Protein AF-A0A7Z9ZLL9-F1 (afdb_monomer_lite)

Secondary structure (DSSP, 8-state):
-------------S-S-EEETTEEE---HHHHHHHHHHHHH-SSEEEEEEEGGGIIIIIHHHHHHHHHHHSS-SEEEEEEEPPPEETTEEP-TTSSS---TTS------------------------------

Foldseek 3Di:
DDDDDPDPDDPDDPPDWDQDPVGTHDDDPQVVCLVVCCVPPNPQAAEDEDAPVCVPPRVVVSQVVNCVVPVGGNYDYYYHDYFDDDPNDGDDPPDPDDDDPPPPCDDDDDDDDPPPPDDDDPPPDDDDDDDDD

Radius of gyration: 21.57 Å; chains: 1; bounding box: 54×34×72 Å

pLDDT: mean 70.87, std 25.2, range [30.25, 96.94]

Sequence (133 aa):
AEGREHYVGTVLSAHNLYGSWWGEGRPGWHTECVVMSMDILGVPLDIHAGGNDLIFPHHENEIAQAEAATGKTFARIWLHNGMLTVRGEKMAKSFTVPQTASFPMSRPGKKSGLTTKEMANPTIRHPKVTLAS

Structure (mmCIF, N/CA/C/O backbone):
data_AF-A0A7Z9ZLL9-F1
#
_entry.id   AF-A0A7Z9ZLL9-F1
#
loop_
_atom_site.group_PDB
_atom_site.id
_atom_site.type_symbol
_atom_site.label_atom_id
_atom_site.label_alt_id
_atom_site.label_comp_id
_atom_site.label_asym_id
_atom_site.label_entity_id
_atom_site.label_seq_id
_atom_site.pdbx_PDB_ins_code
_atom_site.Cartn_x
_atom_site.Cartn_y
_atom_site.Cartn_z
_atom_site.occupancy
_atom_site.B_iso_or_equiv
_atom_site.auth_seq_id
_atom_site.auth_comp_id
_atom_site.auth_asym_id
_atom_site.auth_atom_id
_atom_site.pdbx_PDB_model_num
ATOM 1 N N . ALA A 1 1 ? 27.049 0.016 -34.451 1.00 35.22 1 ALA A N 1
ATOM 2 C CA . ALA A 1 1 ? 26.605 1.374 -34.089 1.00 35.22 1 ALA A CA 1
ATOM 3 C C . ALA A 1 1 ? 25.824 1.240 -32.794 1.00 35.22 1 ALA A C 1
ATOM 5 O O . ALA A 1 1 ? 24.734 0.685 -32.808 1.00 35.22 1 ALA A O 1
ATOM 6 N N . GLU A 1 2 ? 26.483 1.566 -31.686 1.00 34.41 2 GLU A N 1
ATOM 7 C CA . GLU A 1 2 ? 26.047 1.295 -30.313 1.00 34.41 2 GLU A CA 1
ATOM 8 C C . GLU A 1 2 ? 24.810 2.113 -29.927 1.00 34.41 2 GLU A C 1
ATOM 10 O O . GLU A 1 2 ? 24.722 3.311 -30.209 1.00 34.41 2 GLU A O 1
ATOM 15 N N . GLY A 1 3 ? 23.853 1.438 -29.287 1.00 34.06 3 GLY A N 1
ATOM 16 C CA . GLY A 1 3 ? 22.671 2.042 -28.687 1.00 34.06 3 GLY A CA 1
ATOM 17 C C . GLY A 1 3 ? 23.041 2.783 -27.4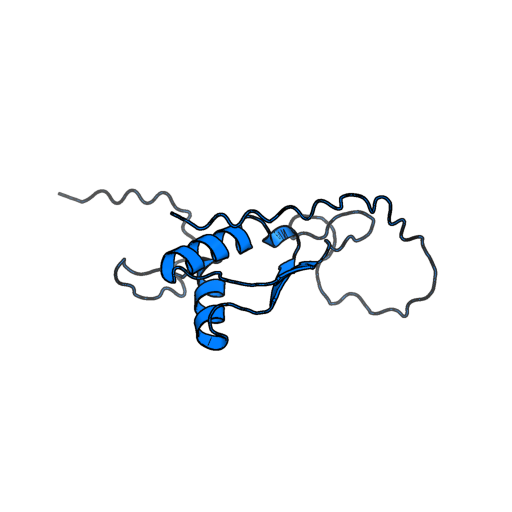06 1.00 34.06 3 GLY A C 1
ATOM 18 O O . GLY A 1 3 ? 23.740 2.255 -26.545 1.00 34.06 3 GLY A O 1
ATOM 19 N N . ARG A 1 4 ? 22.579 4.030 -27.297 1.00 40.34 4 ARG A N 1
ATOM 20 C CA . ARG A 1 4 ? 22.715 4.853 -26.095 1.00 40.34 4 ARG A CA 1
ATOM 21 C C . ARG A 1 4 ? 21.657 4.442 -25.073 1.00 40.34 4 ARG A C 1
ATOM 23 O O . ARG A 1 4 ? 20.507 4.852 -25.190 1.00 40.34 4 ARG A O 1
ATOM 30 N N . GLU A 1 5 ? 22.063 3.702 -24.053 1.00 39.72 5 GLU A N 1
ATOM 31 C CA . GLU A 1 5 ? 21.300 3.545 -22.812 1.00 39.72 5 GLU A CA 1
ATOM 32 C C . GLU A 1 5 ? 21.652 4.723 -21.889 1.00 39.72 5 GLU A C 1
ATOM 34 O O . GLU A 1 5 ? 22.670 4.734 -21.197 1.00 39.72 5 GLU A O 1
ATOM 39 N N . HIS A 1 6 ? 20.828 5.772 -21.923 1.00 35.88 6 HIS A N 1
ATOM 40 C CA . HIS A 1 6 ? 20.866 6.854 -20.942 1.00 35.88 6 HIS A CA 1
ATOM 41 C C . HIS A 1 6 ? 20.119 6.411 -19.675 1.00 35.88 6 HIS A C 1
ATOM 43 O O . HIS A 1 6 ? 18.963 6.776 -19.483 1.00 35.88 6 HIS A O 1
ATOM 49 N N . TYR A 1 7 ? 20.773 5.650 -18.795 1.00 38.34 7 TYR A N 1
ATOM 50 C CA . TYR A 1 7 ? 20.275 5.439 -17.432 1.00 38.34 7 TYR A CA 1
ATOM 51 C C . TYR A 1 7 ? 20.897 6.472 -16.488 1.00 38.34 7 TYR A C 1
ATOM 53 O O . TYR A 1 7 ? 22.041 6.357 -16.051 1.00 38.34 7 TYR A O 1
ATOM 61 N N . VAL A 1 8 ? 20.124 7.513 -16.172 1.00 41.75 8 VAL A N 1
ATOM 62 C CA . VAL A 1 8 ? 20.391 8.389 -15.027 1.00 41.75 8 VAL A CA 1
ATOM 63 C C . VAL A 1 8 ? 19.884 7.652 -13.787 1.00 41.75 8 VAL A C 1
ATOM 65 O O . VAL A 1 8 ? 18.690 7.660 -13.509 1.00 41.75 8 VAL A O 1
ATOM 68 N N . GLY A 1 9 ? 20.769 6.975 -13.055 1.00 37.47 9 GLY A N 1
ATOM 69 C CA . GLY A 1 9 ? 20.379 6.281 -11.828 1.00 37.47 9 GLY A CA 1
ATOM 70 C C . GLY A 1 9 ? 21.573 5.755 -11.046 1.00 37.47 9 GLY A C 1
ATOM 71 O O . GLY A 1 9 ? 22.357 4.961 -11.551 1.00 37.47 9 GLY A O 1
ATOM 72 N N . THR A 1 10 ? 21.714 6.231 -9.812 1.00 39.50 10 THR A N 1
ATOM 73 C CA . THR A 1 10 ? 22.728 5.865 -8.818 1.00 39.50 10 THR A CA 1
ATOM 74 C C . THR A 1 10 ? 22.985 4.356 -8.794 1.00 39.50 10 THR A C 1
ATOM 76 O O . THR A 1 10 ? 22.106 3.583 -8.422 1.00 39.50 10 THR A O 1
ATOM 79 N N . VAL A 1 11 ? 24.196 3.932 -9.164 1.00 41.81 11 VAL A N 1
ATOM 80 C CA . VAL A 1 11 ? 24.617 2.525 -9.124 1.00 41.81 11 VAL A CA 1
ATOM 81 C C . VAL A 1 11 ? 24.763 2.090 -7.660 1.00 41.81 11 VAL A C 1
ATOM 83 O O . VAL A 1 11 ? 25.834 2.182 -7.064 1.00 41.81 11 VAL A O 1
ATOM 86 N N . LEU A 1 12 ? 23.667 1.643 -7.050 1.00 47.78 12 LEU A N 1
ATOM 87 C CA . LEU A 1 12 ? 23.698 0.848 -5.827 1.00 47.78 12 LEU A CA 1
ATOM 88 C C . LEU A 1 12 ? 23.993 -0.598 -6.248 1.00 47.78 12 LEU A C 1
ATOM 90 O O . LEU A 1 12 ? 23.157 -1.231 -6.875 1.00 47.78 12 LEU A O 1
ATOM 94 N N . SER A 1 13 ? 25.220 -1.048 -5.968 1.00 48.97 13 SER A N 1
ATOM 95 C CA . SER A 1 13 ? 25.750 -2.424 -6.008 1.00 48.97 13 SER A CA 1
ATOM 96 C C . SER A 1 13 ? 24.820 -3.525 -6.567 1.00 48.97 13 SER A C 1
ATOM 98 O O . SER A 1 13 ? 23.775 -3.825 -5.994 1.00 48.97 13 SER A O 1
ATOM 100 N N . ALA A 1 14 ? 25.267 -4.176 -7.649 1.00 59.59 14 ALA A N 1
ATOM 101 C CA . ALA A 1 14 ? 24.584 -5.212 -8.437 1.00 59.59 14 ALA A CA 1
ATOM 102 C C . ALA A 1 14 ? 24.362 -6.567 -7.715 1.00 59.59 14 ALA A C 1
ATOM 104 O O . ALA A 1 14 ? 24.623 -7.632 -8.273 1.00 59.59 14 ALA A O 1
ATOM 105 N N . HIS A 1 15 ? 23.898 -6.557 -6.465 1.00 75.69 15 HIS A N 1
ATOM 106 C CA . HIS A 1 15 ? 23.594 -7.769 -5.705 1.00 75.69 15 HIS A CA 1
ATOM 107 C C . HIS A 1 15 ? 22.078 -7.927 -5.479 1.00 75.69 15 HIS A C 1
ATOM 109 O O . HIS A 1 15 ? 21.383 -6.980 -5.099 1.00 75.69 15 HIS A O 1
ATOM 115 N N . ASN A 1 16 ? 21.581 -9.158 -5.667 1.00 81.56 16 ASN A N 1
ATOM 116 C CA . ASN A 1 16 ? 20.180 -9.588 -5.514 1.00 81.56 16 ASN A CA 1
ATOM 117 C C . ASN A 1 16 ? 19.196 -8.939 -6.507 1.00 81.56 16 ASN A C 1
ATOM 119 O O . ASN A 1 16 ? 18.227 -8.298 -6.094 1.00 81.56 16 ASN A O 1
ATOM 123 N N . LEU A 1 17 ? 19.458 -9.108 -7.805 1.00 89.56 17 LEU A N 1
ATOM 124 C CA . LEU A 1 17 ? 18.533 -8.755 -8.886 1.00 89.56 17 LEU A CA 1
ATOM 125 C C . LEU A 1 17 ? 17.688 -9.971 -9.293 1.00 89.56 17 LEU A C 1
ATOM 127 O O . LEU A 1 17 ? 18.136 -11.112 -9.174 1.00 89.56 17 LEU A O 1
ATOM 131 N N . TYR A 1 18 ? 16.479 -9.716 -9.790 1.00 89.50 18 TYR A N 1
ATOM 132 C CA . TYR A 1 18 ? 15.564 -10.725 -10.321 1.00 89.50 18 TYR A CA 1
ATOM 133 C C . TYR A 1 18 ? 15.244 -10.430 -11.789 1.00 89.50 18 TYR A C 1
ATOM 135 O O . TYR A 1 18 ? 15.090 -9.269 -12.171 1.00 89.50 18 TYR A O 1
ATOM 143 N N . GLY A 1 19 ? 15.128 -11.480 -12.606 1.00 93.94 19 GLY A N 1
ATOM 144 C CA . GLY A 1 19 ? 14.749 -11.357 -14.012 1.00 93.94 19 GLY A CA 1
ATOM 145 C C . GLY A 1 19 ? 13.277 -10.974 -14.178 1.00 93.94 19 GLY A C 1
ATOM 146 O O . GLY A 1 19 ? 12.399 -11.557 -13.543 1.00 93.94 19 GLY A O 1
ATOM 147 N N . SER A 1 20 ? 13.006 -10.012 -15.056 1.00 91.94 20 SER A N 1
ATOM 148 C CA . SER A 1 20 ? 11.659 -9.584 -15.438 1.00 91.94 20 SER A CA 1
ATOM 149 C C . SER A 1 20 ? 11.572 -9.357 -16.950 1.00 91.94 20 SER A C 1
ATOM 151 O O . SER A 1 20 ? 12.581 -9.384 -17.654 1.00 91.94 20 SER A O 1
ATOM 153 N N . TRP A 1 21 ? 10.368 -9.094 -17.464 1.00 93.88 21 TRP A N 1
ATOM 154 C CA . TRP A 1 21 ? 10.159 -8.811 -18.891 1.00 93.88 21 TRP A CA 1
ATOM 155 C C . TRP A 1 21 ? 10.829 -7.499 -19.338 1.00 93.88 21 TRP A C 1
ATOM 157 O O . TRP A 1 21 ? 11.025 -7.288 -20.530 1.00 93.88 21 TRP A O 1
ATOM 167 N N . TRP A 1 22 ? 11.221 -6.648 -18.384 1.00 92.75 22 TRP A N 1
ATOM 168 C CA . TRP A 1 22 ? 11.925 -5.382 -18.605 1.00 92.75 22 TRP A CA 1
ATOM 169 C C . TRP A 1 22 ? 13.419 -5.450 -18.246 1.00 92.75 22 TRP A C 1
ATOM 171 O O . TRP A 1 22 ? 14.069 -4.416 -18.135 1.00 92.75 22 TRP A O 1
ATOM 181 N N . GLY A 1 23 ? 13.968 -6.655 -18.064 1.00 93.56 23 GLY A N 1
ATOM 182 C CA . GLY A 1 23 ? 15.357 -6.872 -17.657 1.00 93.56 23 GLY A CA 1
ATOM 183 C C . GLY A 1 23 ? 15.510 -7.182 -16.167 1.00 93.56 23 GLY A C 1
ATOM 184 O O . GLY A 1 23 ? 14.531 -7.426 -15.456 1.00 93.56 23 GLY A O 1
ATOM 185 N N . GLU A 1 24 ? 16.757 -7.232 -15.704 1.00 93.44 24 GLU A N 1
ATOM 186 C CA . GLU A 1 24 ? 17.078 -7.508 -14.303 1.00 93.44 24 GLU A CA 1
ATOM 187 C C . GLU A 1 24 ? 16.819 -6.284 -13.419 1.00 93.44 24 GLU A C 1
ATOM 189 O O . GLU A 1 24 ? 17.248 -5.173 -13.729 1.00 93.44 24 GLU A O 1
ATOM 194 N N . GLY A 1 25 ? 16.138 -6.484 -12.291 1.00 90.56 25 GLY A N 1
ATOM 195 C CA . GLY A 1 25 ? 15.794 -5.392 -11.385 1.00 90.56 25 GLY A CA 1
ATOM 196 C C . GLY A 1 25 ? 15.363 -5.854 -9.999 1.00 90.56 25 GLY A C 1
ATOM 197 O O . GLY A 1 25 ? 15.506 -7.020 -9.627 1.00 90.56 25 GLY A O 1
ATOM 198 N N . ARG A 1 26 ? 14.837 -4.912 -9.214 1.00 91.81 26 ARG A N 1
ATOM 199 C CA . ARG A 1 26 ? 14.233 -5.164 -7.901 1.00 91.81 26 ARG A CA 1
ATOM 200 C C . ARG A 1 26 ? 12.886 -4.457 -7.821 1.00 91.81 26 ARG A C 1
ATOM 202 O O . ARG A 1 26 ? 12.731 -3.408 -8.450 1.00 91.81 26 ARG A O 1
ATOM 209 N N . PRO A 1 27 ? 11.922 -5.011 -7.076 1.00 90.62 27 PRO A N 1
ATOM 210 C CA . PRO A 1 27 ? 10.651 -4.337 -6.881 1.00 90.62 27 PRO A CA 1
ATOM 211 C C . PRO A 1 27 ? 10.854 -2.982 -6.190 1.00 90.62 27 PRO A C 1
ATOM 213 O O . PRO A 1 27 ? 11.788 -2.778 -5.414 1.00 90.62 27 PRO A O 1
ATOM 216 N N . GLY A 1 28 ? 9.990 -2.026 -6.530 1.00 91.12 28 GLY A N 1
ATOM 217 C CA . GLY A 1 28 ? 9.952 -0.734 -5.860 1.00 91.12 28 GLY A CA 1
ATOM 218 C C . GLY A 1 28 ? 9.291 -0.857 -4.489 1.00 91.12 28 GLY A C 1
ATOM 219 O O . GLY A 1 28 ? 8.346 -1.625 -4.328 1.00 91.12 28 GLY A O 1
ATOM 220 N N . TRP A 1 29 ? 9.733 -0.037 -3.533 1.00 91.12 29 TRP A N 1
ATOM 221 C CA . TRP A 1 29 ? 9.262 -0.054 -2.141 1.00 91.12 29 TRP A CA 1
ATOM 222 C C . TRP A 1 29 ? 7.727 -0.076 -1.997 1.00 91.12 29 TRP A C 1
ATOM 224 O O . TRP A 1 29 ? 7.197 -0.841 -1.202 1.00 91.12 29 TRP A O 1
ATOM 234 N N . HIS A 1 30 ? 7.004 0.724 -2.785 1.00 94.06 30 HIS A N 1
ATOM 235 C CA . HIS A 1 30 ? 5.535 0.790 -2.736 1.00 94.06 30 HIS A CA 1
ATOM 236 C C . HIS A 1 30 ? 4.861 -0.460 -3.327 1.00 94.06 30 HIS A C 1
ATOM 238 O O . HIS A 1 30 ? 3.841 -0.924 -2.831 1.00 94.06 30 HIS A O 1
ATOM 244 N N . THR A 1 31 ? 5.448 -1.033 -4.380 1.00 92.94 31 THR A N 1
ATOM 245 C CA . THR A 1 31 ? 4.871 -2.169 -5.113 1.00 92.94 31 THR A CA 1
ATOM 246 C C . THR A 1 31 ? 4.906 -3.453 -4.296 1.00 92.94 31 THR A C 1
ATOM 248 O O . THR A 1 31 ? 3.992 -4.268 -4.399 1.00 92.94 31 THR A O 1
ATOM 251 N N . GLU A 1 32 ? 5.923 -3.621 -3.450 1.00 94.00 32 GLU A N 1
ATOM 252 C CA . GLU A 1 32 ? 6.028 -4.767 -2.543 1.00 94.00 32 GLU A CA 1
ATOM 253 C C . GLU A 1 32 ? 4.804 -4.862 -1.615 1.00 94.00 32 GLU A C 1
ATOM 255 O O . GLU A 1 32 ? 4.160 -5.912 -1.553 1.00 94.00 32 GLU A O 1
ATOM 260 N N . CYS A 1 33 ? 4.440 -3.761 -0.945 1.00 92.31 33 CYS A N 1
ATOM 261 C CA . CYS A 1 33 ? 3.299 -3.706 -0.027 1.00 92.31 33 CYS A CA 1
ATOM 262 C C . CYS A 1 33 ? 1.972 -4.005 -0.729 1.00 92.31 33 CYS A C 1
ATOM 264 O O . CYS A 1 33 ? 1.152 -4.754 -0.194 1.00 92.31 33 CYS A O 1
ATOM 266 N N . VAL A 1 34 ? 1.777 -3.466 -1.936 1.00 94.81 34 VAL A N 1
ATOM 267 C CA . VAL A 1 34 ? 0.568 -3.697 -2.737 1.00 94.81 34 VAL A CA 1
ATOM 268 C C . VAL A 1 34 ? 0.435 -5.174 -3.080 1.00 94.81 34 VAL A C 1
ATOM 270 O O . VAL A 1 34 ? -0.559 -5.800 -2.717 1.00 94.81 34 VAL A O 1
ATOM 273 N N . VAL A 1 35 ? 1.448 -5.751 -3.730 1.00 95.25 35 VAL A N 1
ATOM 274 C CA . VAL A 1 35 ? 1.379 -7.132 -4.229 1.00 95.25 35 VAL A CA 1
ATOM 275 C C . VAL A 1 35 ? 1.173 -8.116 -3.080 1.00 95.25 35 VAL A C 1
ATOM 277 O O . VAL A 1 35 ? 0.279 -8.955 -3.157 1.00 95.25 35 VAL A O 1
ATOM 280 N N . MET A 1 36 ? 1.934 -7.983 -1.989 1.00 96.00 36 MET A N 1
ATOM 281 C CA . MET A 1 36 ? 1.807 -8.887 -0.842 1.00 96.00 36 MET A CA 1
ATOM 282 C C . MET A 1 36 ? 0.452 -8.763 -0.143 1.00 96.00 36 MET A C 1
ATOM 284 O O . MET A 1 36 ? -0.168 -9.775 0.181 1.00 96.00 36 MET A O 1
ATOM 288 N N . SER A 1 37 ? -0.025 -7.537 0.094 1.00 94.75 37 SER A N 1
ATOM 289 C CA . SER A 1 37 ? -1.292 -7.334 0.808 1.00 94.75 37 SER A CA 1
ATOM 290 C C . SER A 1 37 ? -2.471 -7.870 0.001 1.00 94.75 37 SER A C 1
ATOM 292 O O . SER A 1 37 ? -3.365 -8.504 0.559 1.00 94.75 37 SER A O 1
ATOM 294 N N . MET A 1 38 ? -2.449 -7.665 -1.318 1.00 94.19 38 MET A N 1
ATOM 295 C CA . MET A 1 38 ? -3.483 -8.172 -2.214 1.00 94.19 38 MET A CA 1
ATOM 296 C C . MET A 1 38 ? -3.471 -9.699 -2.319 1.00 94.19 38 MET A C 1
ATOM 298 O O . MET A 1 38 ? -4.541 -10.301 -2.323 1.00 94.19 38 MET A O 1
ATOM 302 N N . ASP A 1 39 ? -2.291 -10.315 -2.406 1.00 95.06 39 ASP A N 1
ATOM 303 C CA . ASP A 1 39 ? -2.148 -11.769 -2.541 1.00 95.06 39 ASP A CA 1
ATOM 304 C C . ASP A 1 39 ? -2.592 -12.509 -1.269 1.00 95.06 39 ASP A C 1
ATOM 306 O O . ASP A 1 39 ? -3.329 -13.490 -1.334 1.00 95.06 39 ASP A O 1
ATOM 310 N N . ILE A 1 40 ? -2.204 -11.996 -0.097 1.00 96.12 40 ILE A N 1
ATOM 311 C CA . ILE A 1 40 ? -2.448 -12.671 1.185 1.00 96.12 40 ILE A CA 1
ATOM 312 C C . ILE A 1 40 ? -3.855 -12.391 1.728 1.00 96.12 40 ILE A C 1
ATOM 314 O O . ILE A 1 40 ? -4.510 -13.301 2.238 1.00 96.12 40 ILE A O 1
ATOM 318 N N . LEU A 1 41 ? -4.311 -11.135 1.682 1.00 95.19 41 LEU A N 1
ATOM 319 C CA . LEU A 1 41 ? -5.548 -10.700 2.348 1.00 95.19 41 LEU A CA 1
ATOM 320 C C . LEU A 1 41 ? -6.696 -10.437 1.369 1.00 95.19 41 LEU A C 1
ATOM 322 O O . LEU A 1 41 ? -7.857 -10.401 1.776 1.00 95.19 41 LEU A O 1
ATOM 326 N N . GLY A 1 42 ? -6.390 -10.268 0.083 1.00 92.31 42 GLY A N 1
ATOM 327 C CA . GLY A 1 42 ? -7.363 -9.841 -0.909 1.00 92.31 42 GLY A CA 1
ATOM 328 C C . GLY A 1 42 ? -7.702 -8.351 -0.815 1.00 92.31 42 GLY A C 1
ATOM 329 O O . GLY A 1 42 ? -7.159 -7.592 -0.013 1.00 92.31 42 GLY A O 1
ATOM 330 N N . VAL A 1 43 ? -8.616 -7.924 -1.688 1.00 93.25 43 VAL A N 1
ATOM 331 C CA . VAL A 1 43 ? -9.014 -6.516 -1.845 1.00 93.25 43 VAL A CA 1
ATOM 332 C C . VAL A 1 43 ? -10.542 -6.413 -1.849 1.00 93.25 43 VAL A C 1
ATOM 334 O O . VAL A 1 43 ? -11.185 -7.178 -2.582 1.00 93.25 43 VAL A O 1
ATOM 337 N N . PRO A 1 44 ? -11.155 -5.473 -1.100 1.00 94.69 44 PRO A N 1
ATOM 338 C CA . PRO A 1 44 ? -10.530 -4.440 -0.262 1.00 94.69 44 PRO A CA 1
ATOM 339 C C . PRO A 1 44 ? -10.020 -4.963 1.088 1.00 94.69 44 PRO A C 1
ATOM 341 O O . PRO A 1 44 ? -10.669 -5.799 1.715 1.00 94.69 44 PRO A O 1
ATOM 344 N N . LEU A 1 45 ? -8.921 -4.382 1.571 1.00 95.75 45 LEU A N 1
ATOM 345 C CA . LEU A 1 45 ? -8.456 -4.542 2.948 1.00 95.75 45 LEU A CA 1
ATOM 346 C C . LEU A 1 45 ? -9.433 -3.863 3.918 1.00 95.75 45 LEU A C 1
ATOM 348 O O . LEU A 1 45 ? -9.946 -2.773 3.644 1.00 95.75 45 LEU A O 1
ATOM 352 N N . ASP A 1 46 ? -9.649 -4.464 5.087 1.00 96.00 46 ASP A N 1
ATOM 353 C CA . ASP A 1 46 ? -10.445 -3.825 6.139 1.00 96.00 46 ASP A CA 1
ATOM 354 C C . ASP A 1 46 ? -9.681 -2.676 6.802 1.00 96.00 46 ASP A C 1
ATOM 356 O O . ASP A 1 46 ? -10.204 -1.565 6.900 1.00 96.00 46 ASP A O 1
ATOM 360 N N . ILE A 1 47 ? -8.438 -2.930 7.223 1.00 95.06 47 ILE A N 1
ATOM 361 C CA . ILE A 1 47 ? -7.568 -1.951 7.882 1.00 95.06 47 ILE A CA 1
ATOM 362 C C . ILE A 1 47 ? -6.177 -2.029 7.259 1.00 95.06 47 ILE A C 1
ATOM 364 O O . ILE A 1 47 ? -5.561 -3.093 7.249 1.00 95.06 47 ILE A O 1
ATOM 368 N N . HIS A 1 48 ? -5.670 -0.888 6.804 1.00 96.94 48 HIS A N 1
ATOM 369 C CA . HIS A 1 48 ? -4.276 -0.712 6.417 1.00 96.94 48 HIS A CA 1
ATOM 370 C C . HIS A 1 48 ? -3.629 0.331 7.340 1.00 96.94 48 HIS A C 1
ATOM 372 O O . HIS A 1 48 ? -4.226 1.372 7.624 1.00 96.94 48 HIS A O 1
ATOM 378 N N . ALA A 1 49 ? -2.439 0.046 7.871 1.00 95.81 49 ALA A N 1
ATOM 379 C CA . ALA A 1 49 ? -1.836 0.856 8.927 1.00 95.81 49 ALA A CA 1
ATOM 380 C C . ALA A 1 49 ? -0.351 1.138 8.691 1.00 95.81 49 ALA A C 1
ATOM 382 O O . ALA A 1 49 ? 0.371 0.294 8.172 1.00 95.81 49 ALA A O 1
ATOM 383 N N . GLY A 1 50 ? 0.118 2.293 9.164 1.00 94.25 50 GLY A N 1
ATOM 384 C CA . GLY A 1 50 ? 1.529 2.668 9.080 1.00 94.25 50 GLY A CA 1
ATOM 385 C C . GLY A 1 50 ? 1.893 3.881 9.937 1.00 94.25 50 GLY A C 1
ATOM 386 O O . GLY A 1 50 ? 1.083 4.391 10.712 1.00 94.25 50 GLY A O 1
ATOM 387 N N . GLY A 1 51 ? 3.134 4.351 9.823 1.00 92.25 51 GLY A N 1
ATOM 388 C CA . GLY A 1 51 ? 3.551 5.615 10.435 1.00 92.25 51 GLY A CA 1
ATOM 389 C C . GLY A 1 51 ? 2.914 6.824 9.746 1.00 92.25 51 GLY A C 1
ATOM 390 O O . GLY A 1 51 ? 2.541 6.753 8.574 1.00 92.25 51 GLY A O 1
ATOM 391 N N . ASN A 1 52 ? 2.793 7.955 10.448 1.00 90.31 52 ASN A N 1
ATOM 392 C CA . ASN A 1 52 ? 2.313 9.208 9.844 1.00 90.31 52 ASN A CA 1
ATOM 393 C C . ASN A 1 52 ? 3.207 9.695 8.688 1.00 90.31 52 ASN A C 1
ATOM 395 O O . ASN A 1 52 ? 2.745 10.383 7.784 1.00 90.31 52 ASN A O 1
ATOM 399 N N . ASP A 1 53 ? 4.486 9.333 8.696 1.00 88.00 53 ASP A N 1
ATOM 400 C CA . ASP A 1 53 ? 5.431 9.592 7.611 1.00 88.00 53 ASP A CA 1
ATOM 401 C C . ASP A 1 53 ? 5.176 8.750 6.351 1.00 88.00 53 ASP A C 1
ATOM 403 O O . ASP A 1 53 ? 5.668 9.105 5.285 1.00 88.00 53 ASP A O 1
ATOM 407 N N . LEU A 1 54 ? 4.386 7.677 6.449 1.00 94.00 54 LEU A N 1
ATOM 408 C CA . LEU A 1 54 ? 4.043 6.820 5.314 1.00 94.00 54 LEU A CA 1
ATOM 409 C C . LEU A 1 54 ? 2.788 7.278 4.569 1.00 94.00 54 LEU A C 1
ATOM 411 O O . LEU A 1 54 ? 2.531 6.774 3.483 1.00 94.00 54 LEU A O 1
ATOM 415 N N . ILE A 1 55 ? 2.015 8.237 5.098 1.00 92.75 55 ILE A N 1
ATOM 416 C CA . ILE A 1 55 ? 0.825 8.774 4.408 1.00 92.75 55 ILE A CA 1
ATOM 417 C C . ILE A 1 55 ? 1.191 9.208 2.983 1.00 92.75 55 ILE A C 1
ATOM 419 O O . ILE A 1 55 ? 0.571 8.771 2.019 1.00 92.75 55 ILE A O 1
ATOM 423 N N . PHE A 1 56 ? 2.259 9.995 2.854 1.00 93.31 56 PHE A N 1
ATOM 424 C CA . PHE A 1 56 ? 2.798 10.423 1.572 1.00 93.31 56 PHE A CA 1
ATOM 425 C C . PHE A 1 56 ? 4.330 10.306 1.574 1.00 93.31 56 PHE A C 1
ATOM 427 O O . PHE A 1 56 ? 4.963 10.760 2.528 1.00 93.31 56 PHE A O 1
ATOM 434 N N . PRO A 1 57 ? 4.956 9.760 0.515 1.00 93.56 57 PRO A N 1
ATOM 435 C CA . PRO A 1 57 ? 4.335 9.273 -0.721 1.00 93.56 57 PRO A CA 1
ATOM 436 C C . PRO A 1 57 ? 3.883 7.805 -0.659 1.00 93.56 57 PRO A C 1
ATOM 438 O O . PRO A 1 57 ? 3.358 7.302 -1.644 1.00 93.56 57 PRO A O 1
ATOM 441 N N . HIS A 1 58 ? 4.129 7.094 0.449 1.00 96.44 58 HIS A N 1
ATOM 442 C CA . HIS A 1 58 ? 4.059 5.632 0.458 1.00 96.44 58 HIS A CA 1
ATOM 443 C C . HIS A 1 58 ? 2.644 5.086 0.247 1.00 96.44 58 HIS A C 1
ATOM 445 O O . HIS A 1 58 ? 2.387 4.508 -0.805 1.00 96.44 58 HIS A O 1
ATOM 451 N N . HIS A 1 59 ? 1.720 5.336 1.170 1.00 96.94 59 HIS A N 1
ATOM 452 C CA . HIS A 1 59 ? 0.344 4.851 1.069 1.00 96.94 59 HIS A CA 1
ATOM 453 C C . HIS A 1 59 ? -0.415 5.450 -0.123 1.00 96.94 59 HIS A C 1
ATOM 455 O O . HIS A 1 59 ? -1.188 4.747 -0.765 1.00 96.94 59 HIS A O 1
ATOM 461 N N . GLU A 1 60 ? -0.159 6.715 -0.470 1.00 95.50 60 GLU A N 1
ATOM 462 C CA . GLU A 1 60 ? -0.765 7.342 -1.653 1.00 95.50 60 GLU A CA 1
ATOM 463 C C . GLU A 1 60 ? -0.399 6.589 -2.945 1.00 95.50 60 GLU A C 1
ATOM 465 O O . GLU A 1 60 ? -1.256 6.298 -3.781 1.00 95.50 60 GLU A O 1
ATOM 470 N N . ASN A 1 61 ? 0.874 6.203 -3.089 1.00 96.25 61 ASN A N 1
ATOM 471 C CA . ASN A 1 61 ? 1.330 5.425 -4.238 1.00 96.25 61 ASN A CA 1
ATOM 472 C C . ASN A 1 61 ? 0.801 3.986 -4.212 1.00 96.25 61 ASN A C 1
ATOM 474 O O . ASN A 1 61 ? 0.564 3.416 -5.276 1.00 96.25 61 ASN A O 1
ATOM 478 N N . GLU A 1 62 ? 0.608 3.393 -3.032 1.00 96.31 62 GLU A N 1
ATOM 479 C CA . GLU A 1 62 ? -0.019 2.073 -2.913 1.00 96.31 62 GLU A CA 1
ATOM 480 C C . GLU A 1 62 ? -1.472 2.089 -3.382 1.00 96.31 62 GLU A C 1
ATOM 482 O O . GLU A 1 62 ? -1.858 1.233 -4.178 1.00 96.31 62 GLU A O 1
ATOM 487 N N . ILE A 1 63 ? -2.251 3.091 -2.953 1.00 96.00 63 ILE A N 1
ATOM 488 C CA . ILE A 1 63 ? -3.626 3.307 -3.421 1.00 96.00 63 ILE A CA 1
ATOM 489 C C . ILE A 1 63 ? -3.618 3.443 -4.943 1.00 96.00 63 ILE A C 1
ATOM 491 O O . ILE A 1 63 ? -4.308 2.692 -5.630 1.00 96.00 63 ILE A O 1
ATOM 495 N N . ALA A 1 64 ? -2.782 4.332 -5.487 1.00 96.88 64 ALA A N 1
ATOM 496 C CA . ALA A 1 64 ? -2.712 4.551 -6.928 1.00 96.88 64 ALA A CA 1
ATOM 497 C C . ALA A 1 64 ? -2.377 3.265 -7.708 1.00 96.88 64 ALA A C 1
ATOM 499 O O . ALA A 1 64 ? -3.018 2.980 -8.718 1.00 96.88 64 ALA A O 1
ATOM 500 N N . GLN A 1 65 ? -1.409 2.465 -7.245 1.00 96.44 65 GLN A N 1
ATOM 501 C CA . GLN A 1 65 ? -1.030 1.208 -7.900 1.00 96.44 65 GLN A CA 1
ATOM 502 C C . GLN A 1 65 ? -2.127 0.138 -7.794 1.00 96.44 65 GLN A C 1
ATOM 504 O O . GLN A 1 65 ? -2.465 -0.497 -8.796 1.00 96.44 65 GLN A O 1
ATOM 509 N N . ALA A 1 66 ? -2.695 -0.058 -6.604 1.00 95.50 66 ALA A N 1
ATOM 510 C CA . ALA A 1 66 ? -3.690 -1.095 -6.351 1.00 95.50 66 ALA A CA 1
ATOM 511 C C . ALA A 1 66 ? -5.028 -0.803 -7.043 1.00 95.50 66 ALA A C 1
ATOM 513 O O . ALA A 1 66 ? -5.623 -1.693 -7.662 1.00 95.50 66 ALA A O 1
ATOM 514 N N . GLU A 1 67 ? -5.501 0.442 -6.975 1.00 96.19 67 GLU A N 1
ATOM 515 C CA . GLU A 1 67 ? -6.767 0.840 -7.591 1.00 96.19 67 GLU A CA 1
ATOM 516 C C . GLU A 1 67 ? -6.651 0.889 -9.118 1.00 96.19 67 GLU A C 1
ATOM 518 O O . GLU A 1 67 ? -7.573 0.452 -9.805 1.00 96.19 67 GLU A O 1
ATOM 523 N N . ALA A 1 68 ? -5.503 1.307 -9.670 1.00 96.62 68 ALA A N 1
ATOM 524 C CA . ALA A 1 68 ? -5.267 1.236 -11.114 1.00 96.62 68 ALA A CA 1
ATOM 525 C C . ALA A 1 68 ? -5.226 -0.212 -11.631 1.00 96.62 68 ALA A C 1
ATOM 527 O O . ALA A 1 68 ? -5.722 -0.485 -12.723 1.00 96.62 68 ALA A O 1
ATOM 528 N N . ALA A 1 69 ? -4.660 -1.145 -10.858 1.00 94.38 69 ALA A N 1
ATOM 529 C CA . ALA A 1 69 ? -4.566 -2.550 -11.252 1.00 94.38 69 ALA A CA 1
ATOM 530 C C . ALA A 1 69 ? -5.894 -3.316 -11.106 1.00 94.38 69 ALA A C 1
ATOM 532 O O . ALA A 1 69 ? -6.178 -4.211 -11.900 1.00 94.38 69 ALA A O 1
ATOM 533 N N . THR A 1 70 ? -6.702 -2.998 -10.089 1.00 93.88 70 THR A N 1
ATOM 534 C CA . THR A 1 70 ? -7.905 -3.783 -9.745 1.00 93.88 70 THR A CA 1
ATOM 535 C C . THR A 1 70 ? -9.229 -3.096 -10.066 1.00 93.88 70 THR A C 1
ATOM 537 O O . THR A 1 70 ? -10.259 -3.772 -10.132 1.00 93.88 70 THR A O 1
ATOM 540 N N . GLY A 1 71 ? -9.236 -1.769 -10.213 1.00 95.25 71 GLY A N 1
ATOM 541 C CA . GLY A 1 71 ? -10.449 -0.954 -10.307 1.00 95.25 71 GLY A CA 1
ATOM 542 C C . GLY A 1 71 ? -11.304 -0.943 -9.032 1.00 95.25 71 GLY A C 1
ATOM 543 O O . GLY A 1 71 ? -12.463 -0.534 -9.082 1.00 95.25 71 GLY A O 1
ATOM 544 N N . LYS A 1 72 ? -10.781 -1.434 -7.901 1.00 94.12 72 LYS A N 1
ATOM 545 C CA . LYS A 1 72 ? -11.481 -1.527 -6.611 1.00 94.12 72 LYS A CA 1
ATOM 546 C C . LYS A 1 72 ? -10.729 -0.733 -5.556 1.00 94.12 72 LYS A C 1
ATOM 548 O O . LYS A 1 72 ? -9.514 -0.631 -5.629 1.00 94.12 72 LYS A O 1
ATOM 553 N N . THR A 1 73 ? -11.445 -0.257 -4.539 1.00 95.62 73 THR A N 1
ATOM 554 C CA . THR A 1 73 ? -10.838 0.421 -3.386 1.00 95.62 73 THR A CA 1
ATOM 555 C C . THR A 1 73 ? -9.819 -0.474 -2.687 1.00 95.62 73 THR A C 1
ATOM 557 O O . THR A 1 73 ? -10.143 -1.617 -2.364 1.00 95.62 73 THR A O 1
ATOM 560 N N . PHE A 1 74 ? -8.616 0.041 -2.420 1.00 96.44 74 PHE A N 1
ATOM 561 C CA . PHE A 1 74 ? -7.542 -0.764 -1.824 1.00 96.44 74 PHE A CA 1
ATOM 562 C C . PHE A 1 74 ? -7.803 -1.123 -0.353 1.00 96.44 74 PHE A C 1
ATOM 564 O O . PHE A 1 74 ? -7.758 -2.297 0.012 1.00 96.44 74 PHE A O 1
ATOM 571 N N . ALA A 1 75 ? -8.131 -0.134 0.483 1.00 96.62 75 ALA A N 1
ATOM 572 C CA . ALA A 1 75 ? -8.417 -0.322 1.905 1.00 96.62 75 ALA A CA 1
ATOM 573 C C . ALA A 1 75 ? -9.587 0.554 2.367 1.00 96.62 75 ALA A C 1
ATOM 575 O O . ALA A 1 75 ? -9.739 1.691 1.918 1.00 96.62 75 ALA A O 1
ATOM 576 N N . ARG A 1 76 ? -10.412 0.030 3.279 1.00 95.75 76 ARG A N 1
ATOM 577 C CA . ARG A 1 76 ? -11.586 0.736 3.824 1.00 95.75 76 ARG A CA 1
ATOM 578 C C . ARG A 1 76 ? -11.213 1.724 4.924 1.00 95.75 76 ARG A C 1
ATOM 580 O O . ARG A 1 76 ? -11.819 2.788 5.020 1.00 95.75 76 ARG A O 1
ATOM 587 N N . ILE A 1 77 ? -10.251 1.357 5.768 1.00 96.06 77 ILE A N 1
ATOM 588 C CA . ILE A 1 77 ? -9.819 2.150 6.919 1.00 96.06 77 ILE A CA 1
ATOM 589 C C . ILE A 1 77 ? -8.300 2.280 6.894 1.00 96.06 77 ILE A C 1
ATOM 591 O O . ILE A 1 77 ? -7.587 1.286 6.767 1.00 96.06 77 ILE A O 1
ATOM 595 N N . TRP A 1 78 ? -7.821 3.510 7.081 1.00 96.25 78 TRP A N 1
ATOM 596 C CA . TRP A 1 78 ? -6.405 3.829 7.214 1.00 96.25 78 TRP A CA 1
ATOM 597 C C . TRP A 1 78 ? -6.087 4.271 8.641 1.00 96.25 78 TRP A C 1
ATOM 599 O O . TRP A 1 78 ? -6.744 5.167 9.174 1.00 96.25 78 TRP A O 1
ATOM 609 N N . LEU A 1 79 ? -5.088 3.643 9.260 1.00 95.62 79 LEU A N 1
ATOM 610 C CA . LEU A 1 79 ? -4.651 3.957 10.620 1.00 95.62 79 LEU A CA 1
ATOM 611 C C . LEU A 1 79 ? -3.193 4.424 10.626 1.00 95.62 79 LEU A C 1
ATOM 613 O O . LEU A 1 79 ? -2.283 3.649 10.335 1.00 95.62 79 LEU A O 1
ATOM 617 N N . HIS A 1 80 ? -2.956 5.669 11.040 1.00 95.50 80 HIS A N 1
ATOM 618 C CA . HIS A 1 80 ? -1.606 6.230 11.126 1.00 95.50 80 HIS A CA 1
ATOM 619 C C . HIS A 1 80 ? -1.204 6.534 12.565 1.00 95.50 80 HIS A C 1
ATOM 621 O O . HIS A 1 80 ? -1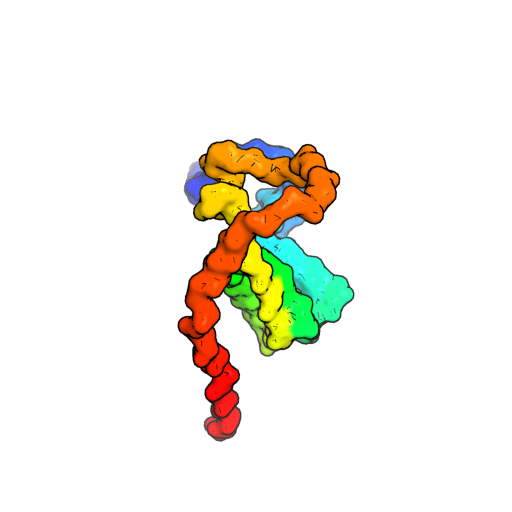.950 7.179 13.304 1.00 95.50 80 HIS A O 1
ATOM 627 N N . ASN A 1 81 ? -0.018 6.073 12.973 1.00 88.44 81 ASN A N 1
ATOM 628 C CA . ASN A 1 81 ? 0.532 6.391 14.292 1.00 88.44 81 ASN A CA 1
ATOM 629 C C . ASN A 1 81 ? 1.280 7.736 14.291 1.00 88.44 81 ASN A C 1
ATOM 631 O O . ASN A 1 81 ? 1.879 8.137 13.295 1.00 88.44 81 ASN A O 1
ATOM 635 N N . GLY A 1 82 ? 1.237 8.445 15.422 1.00 84.31 82 GLY A N 1
ATOM 636 C CA . GLY A 1 82 ? 1.991 9.683 15.607 1.00 84.31 82 GLY A CA 1
ATOM 637 C C . GLY A 1 82 ? 3.499 9.436 15.685 1.00 84.31 82 GLY A C 1
ATOM 638 O O . GLY A 1 82 ? 3.953 8.377 16.115 1.00 84.31 82 GLY A O 1
ATOM 639 N N . MET A 1 83 ? 4.287 10.445 15.311 1.00 79.69 83 MET A N 1
ATOM 640 C CA . MET A 1 83 ? 5.747 10.359 15.373 1.00 79.69 83 MET A CA 1
ATOM 641 C C . MET A 1 83 ? 6.234 10.208 16.820 1.00 79.69 83 MET A C 1
ATOM 643 O O . MET A 1 83 ? 5.819 10.953 17.708 1.00 79.69 83 MET A O 1
ATOM 647 N N . LEU A 1 84 ? 7.190 9.308 17.045 1.00 77.56 84 LEU A N 1
ATOM 648 C CA . LEU A 1 84 ? 7.890 9.222 18.324 1.00 77.56 84 LEU A CA 1
ATOM 649 C C . LEU A 1 84 ? 8.910 10.362 18.456 1.00 77.56 84 LEU A C 1
ATOM 651 O O . LEU A 1 84 ? 9.788 10.544 17.606 1.00 77.56 84 LEU A O 1
ATOM 655 N N . THR A 1 85 ? 8.812 11.100 19.560 1.00 73.81 85 THR A N 1
ATOM 656 C CA . THR A 1 85 ? 9.742 12.177 19.917 1.00 73.81 85 THR A CA 1
ATOM 657 C C . THR A 1 85 ? 10.550 11.803 21.151 1.00 73.81 85 THR A C 1
ATOM 659 O O . THR A 1 85 ? 9.977 11.378 22.157 1.00 73.81 85 THR A O 1
ATOM 662 N N . VAL A 1 86 ? 11.861 12.033 21.126 1.00 70.19 86 VAL A N 1
ATOM 663 C CA . VAL A 1 86 ? 12.736 11.911 22.302 1.00 70.19 86 VAL A CA 1
ATOM 664 C C . VAL A 1 86 ? 13.358 13.276 22.545 1.00 70.19 86 VAL A C 1
ATOM 666 O O . VAL A 1 86 ? 13.962 13.852 21.649 1.00 70.19 86 VAL A O 1
ATOM 669 N N . ARG A 1 87 ? 13.184 13.821 23.757 1.00 69.19 87 ARG A N 1
ATOM 670 C CA . ARG A 1 87 ? 13.646 15.178 24.121 1.00 69.19 87 ARG A CA 1
ATOM 671 C C . ARG A 1 87 ? 13.111 16.291 23.199 1.00 69.19 87 ARG A C 1
ATOM 673 O O . ARG A 1 87 ? 13.764 17.309 23.027 1.00 69.19 87 ARG A O 1
ATOM 680 N N . GLY A 1 88 ? 11.917 16.101 22.635 1.00 69.00 88 GLY A N 1
ATOM 681 C CA . GLY A 1 88 ? 11.275 17.072 21.740 1.00 69.00 88 GLY A CA 1
ATOM 682 C C . GLY A 1 88 ? 11.726 16.996 20.278 1.00 69.00 88 GLY A C 1
ATOM 683 O O . GLY A 1 88 ? 11.133 17.668 19.443 1.00 69.00 88 GLY A O 1
ATOM 684 N N . GLU A 1 89 ? 12.703 16.149 19.944 1.00 67.75 89 GLU A N 1
ATOM 685 C CA . GLU A 1 89 ? 13.140 15.926 18.564 1.00 67.75 89 GLU A CA 1
ATOM 686 C C . GLU A 1 89 ? 12.529 14.641 17.995 1.00 67.75 89 GLU A C 1
ATOM 688 O O . GLU A 1 89 ? 12.426 13.614 18.677 1.00 67.75 89 GLU A O 1
ATOM 693 N N . LYS A 1 90 ? 12.115 14.698 16.724 1.00 66.31 90 LYS A N 1
ATOM 694 C CA . LYS A 1 90 ? 11.641 13.533 15.971 1.00 66.31 90 LYS A CA 1
ATOM 695 C C . LYS A 1 90 ? 12.790 12.541 15.817 1.00 66.31 90 LYS A C 1
ATOM 697 O O . LYS A 1 90 ? 13.855 12.891 15.313 1.00 66.31 90 LYS A O 1
ATOM 702 N N . MET A 1 91 ? 12.552 11.283 16.176 1.00 67.12 91 MET A N 1
ATOM 703 C CA . MET A 1 91 ? 13.498 10.226 15.831 1.00 67.12 91 MET A CA 1
ATOM 704 C C . MET A 1 91 ? 13.477 9.994 14.316 1.00 67.12 91 MET A C 1
ATOM 706 O O . MET A 1 91 ? 12.441 9.647 13.750 1.00 67.12 91 MET A O 1
ATOM 710 N N . ALA A 1 92 ? 14.614 10.198 13.652 1.00 68.88 92 ALA A N 1
ATOM 711 C CA . ALA A 1 92 ? 14.835 9.786 12.267 1.00 68.88 92 ALA A CA 1
ATOM 712 C C . ALA A 1 92 ? 16.320 9.483 12.050 1.00 68.88 92 ALA A C 1
ATOM 714 O O . ALA A 1 92 ? 17.164 10.054 12.738 1.00 68.88 92 ALA A O 1
ATOM 715 N N . LYS A 1 93 ? 16.643 8.634 11.065 1.00 58.69 93 LYS A N 1
ATOM 716 C CA . LYS A 1 93 ? 17.996 8.099 10.798 1.00 58.69 93 LYS A CA 1
ATOM 717 C C . LYS A 1 93 ? 19.106 9.155 10.718 1.00 58.69 93 LYS A C 1
ATOM 719 O O . LYS A 1 93 ? 20.248 8.844 11.028 1.00 58.69 93 LYS A O 1
ATOM 724 N N . SER A 1 94 ? 18.769 10.387 10.346 1.00 59.47 94 SER A N 1
ATOM 725 C CA . SER A 1 94 ? 19.689 11.520 10.213 1.00 59.47 94 SER A CA 1
ATOM 726 C C . SER A 1 94 ? 19.897 12.361 11.480 1.00 59.47 94 SER A C 1
ATOM 728 O O . SER A 1 94 ? 20.777 13.216 11.474 1.00 59.47 94 SER A O 1
ATOM 730 N N . PHE A 1 95 ? 19.099 12.182 12.538 1.00 53.09 95 PHE A N 1
ATOM 731 C CA . PHE A 1 95 ? 19.191 12.993 13.758 1.00 53.09 95 PHE A CA 1
ATOM 732 C C . PHE A 1 95 ? 20.058 12.325 14.827 1.00 53.09 95 PHE A C 1
ATOM 734 O O . PHE A 1 95 ? 20.125 11.101 14.928 1.00 53.09 95 PHE A O 1
ATOM 741 N N . THR A 1 96 ? 20.681 13.158 15.663 1.00 53.66 96 THR A N 1
ATOM 742 C CA . THR A 1 96 ? 21.621 12.798 16.743 1.00 53.66 96 THR A CA 1
ATOM 743 C C . THR A 1 96 ? 21.011 11.891 17.823 1.00 53.66 96 THR A C 1
ATOM 745 O O . THR A 1 96 ? 21.724 11.362 18.676 1.00 53.66 96 THR A O 1
ATOM 748 N N . VAL A 1 97 ? 19.691 11.692 17.811 1.00 55.97 97 VAL A N 1
ATOM 749 C CA . VAL A 1 97 ? 18.993 10.828 18.763 1.00 55.97 97 VAL A CA 1
ATOM 750 C C . VAL A 1 97 ? 19.264 9.346 18.442 1.00 55.97 97 VAL A C 1
ATOM 752 O O . VAL A 1 97 ? 19.001 8.907 17.319 1.00 55.97 97 VAL A O 1
ATOM 755 N N . PRO A 1 98 ? 19.734 8.540 19.416 1.00 58.97 98 PRO A N 1
ATOM 756 C CA . PRO A 1 98 ? 19.896 7.097 19.244 1.00 58.97 98 PRO A CA 1
ATOM 757 C C . PRO A 1 98 ? 18.554 6.410 18.949 1.00 58.97 98 PRO A C 1
ATOM 759 O O . PRO A 1 98 ? 17.568 6.649 19.641 1.00 58.97 98 PRO A O 1
ATOM 762 N N . GLN A 1 99 ? 18.525 5.538 17.940 1.00 57.88 99 GLN A N 1
ATOM 763 C CA . GLN A 1 99 ? 17.299 4.937 17.382 1.00 57.88 99 GLN A CA 1
ATOM 764 C C . GLN A 1 99 ? 17.136 3.441 17.672 1.00 57.88 99 GLN A C 1
ATOM 766 O O . GLN A 1 99 ? 16.212 2.806 17.170 1.00 57.88 99 GLN A O 1
ATOM 771 N N . THR A 1 100 ? 18.043 2.840 18.441 1.00 66.56 100 THR A N 1
ATOM 772 C CA . THR A 1 100 ? 18.019 1.396 18.676 1.00 66.56 100 THR A CA 1
ATOM 773 C C . THR A 1 100 ? 17.040 1.039 19.792 1.00 66.56 100 THR A C 1
ATOM 775 O O . THR A 1 100 ? 17.035 1.647 20.861 1.00 66.56 100 THR A O 1
ATOM 778 N N . ALA A 1 101 ? 16.249 -0.015 19.578 1.00 60.81 101 ALA A N 1
ATOM 779 C CA . ALA A 1 101 ? 15.299 -0.554 20.560 1.00 60.81 101 ALA A CA 1
ATOM 780 C C . ALA A 1 101 ? 15.961 -1.107 21.845 1.00 60.81 101 ALA A C 1
ATOM 782 O O . ALA A 1 101 ? 15.276 -1.564 22.751 1.00 60.81 101 ALA A O 1
ATOM 783 N N . SER A 1 102 ? 17.292 -1.049 21.946 1.00 57.94 102 SER A N 1
ATOM 784 C CA . SER A 1 102 ? 18.091 -1.435 23.111 1.00 57.94 102 SER A CA 1
ATOM 785 C C . SER A 1 102 ? 18.084 -0.399 24.243 1.00 57.94 102 SER A C 1
ATOM 787 O O . SER A 1 102 ? 18.894 -0.498 25.165 1.00 57.94 102 SER A O 1
ATOM 789 N N . PHE A 1 103 ? 17.201 0.605 24.195 1.00 53.09 103 PHE A N 1
ATOM 790 C CA . PHE A 1 103 ? 16.947 1.456 25.353 1.00 53.09 103 PHE A CA 1
ATOM 791 C C . PHE A 1 103 ? 16.494 0.579 26.530 1.00 53.09 103 PHE A C 1
ATOM 793 O O . PHE A 1 103 ? 15.552 -0.201 26.378 1.00 53.09 103 PHE A O 1
ATOM 800 N N . PRO A 1 104 ? 17.137 0.679 27.707 1.00 52.88 104 PRO A N 1
ATOM 801 C CA . PRO A 1 104 ? 16.698 -0.084 28.860 1.00 52.88 104 PRO A CA 1
ATOM 802 C C . PRO A 1 104 ? 15.265 0.335 29.195 1.00 52.88 104 PRO A C 1
ATOM 804 O O . PRO A 1 104 ? 15.007 1.515 29.432 1.00 52.88 104 PRO A O 1
ATOM 807 N N . MET A 1 105 ? 14.343 -0.633 29.235 1.00 47.22 105 MET A N 1
ATOM 808 C CA . MET A 1 105 ? 13.033 -0.475 29.870 1.00 47.22 105 MET A CA 1
ATOM 809 C C . MET A 1 105 ? 13.243 -0.242 31.374 1.00 47.22 105 MET A C 1
ATOM 811 O O . MET A 1 105 ? 13.040 -1.132 32.200 1.00 47.22 105 MET A O 1
ATOM 815 N N . SER A 1 106 ? 13.715 0.940 31.762 1.00 53.59 106 SER A N 1
ATOM 816 C CA . SER A 1 106 ? 13.657 1.359 33.152 1.00 53.59 106 SER A CA 1
ATOM 817 C C . SER A 1 106 ? 12.191 1.647 33.485 1.00 53.59 106 SER A C 1
ATOM 819 O O . SER A 1 106 ? 11.471 2.300 32.729 1.00 53.59 106 SER A O 1
ATOM 821 N N . ARG A 1 107 ? 11.722 1.061 34.593 1.00 40.34 107 ARG A N 1
ATOM 822 C CA . ARG A 1 107 ? 10.342 1.169 35.096 1.00 40.34 107 ARG A CA 1
ATOM 823 C C . ARG A 1 107 ? 9.822 2.616 35.022 1.00 40.34 107 ARG A C 1
ATOM 825 O O . ARG A 1 107 ? 10.559 3.527 35.403 1.00 40.34 107 ARG A O 1
ATOM 832 N N . PRO A 1 108 ? 8.550 2.848 34.646 1.00 46.69 108 PRO A N 1
ATOM 833 C CA . PRO A 1 108 ? 7.997 4.193 34.608 1.00 46.69 108 PRO A CA 1
ATOM 834 C C . PRO A 1 108 ? 7.863 4.733 36.036 1.00 46.69 108 PRO A C 1
ATOM 836 O O . PRO A 1 108 ? 6.995 4.326 36.805 1.00 46.69 108 PRO A O 1
ATOM 839 N N . GLY A 1 109 ? 8.754 5.655 36.395 1.00 40.91 109 GLY A N 1
ATOM 840 C CA . GLY A 1 109 ? 8.790 6.315 37.691 1.00 40.91 109 GLY A CA 1
ATOM 841 C C . GLY A 1 109 ? 9.228 7.765 37.548 1.00 40.91 109 GLY A C 1
ATOM 842 O O . GLY A 1 109 ? 10.398 8.063 37.748 1.00 40.91 109 GLY A O 1
ATOM 843 N N . LYS A 1 110 ? 8.266 8.635 37.211 1.00 32.66 110 LYS A N 1
ATOM 844 C CA . LYS A 1 110 ? 8.132 10.080 37.519 1.00 32.66 110 LYS A CA 1
ATOM 845 C C . LYS A 1 110 ? 7.560 10.848 36.327 1.00 32.66 110 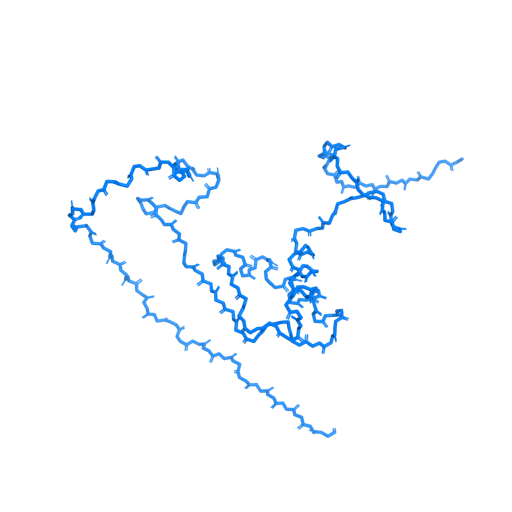LYS A C 1
ATOM 847 O O . LYS A 1 110 ? 8.060 10.784 35.213 1.00 32.66 110 LYS A O 1
ATOM 852 N N . LYS A 1 111 ? 6.486 11.583 36.616 1.00 42.31 111 LYS A N 1
ATOM 853 C CA . LYS A 1 111 ? 5.762 12.470 35.707 1.00 42.31 111 LYS A CA 1
ATOM 854 C C . LYS A 1 111 ? 6.688 13.604 35.250 1.00 42.31 111 LYS A C 1
ATOM 856 O O . LYS A 1 111 ? 7.052 14.447 36.065 1.00 42.31 111 LYS A O 1
ATOM 861 N N . SER A 1 112 ? 7.013 13.661 33.966 1.00 34.31 112 SER A N 1
ATOM 862 C CA . SER A 1 112 ? 7.336 14.913 33.277 1.00 34.31 112 SER A CA 1
ATOM 863 C C . SER A 1 112 ? 6.266 15.119 32.205 1.00 34.31 112 SER A C 1
ATOM 865 O O . SER A 1 112 ? 5.868 14.179 31.521 1.00 34.31 112 SER A O 1
ATOM 867 N N . GLY A 1 113 ? 5.681 16.315 32.180 1.00 33.47 113 GLY A N 1
ATOM 868 C CA . GLY A 1 113 ? 4.432 16.599 31.482 1.00 33.47 113 GLY A CA 1
ATOM 869 C C . GLY A 1 113 ? 4.481 16.287 29.989 1.00 33.47 113 GLY A C 1
ATOM 870 O O . GLY A 1 113 ? 5.198 16.941 29.239 1.00 33.47 113 GLY A O 1
ATOM 871 N N . LEU A 1 114 ? 3.645 15.338 29.560 1.00 33.59 114 LEU A N 1
ATOM 872 C CA . LEU A 1 114 ? 3.142 15.286 28.193 1.00 33.59 114 LEU A CA 1
ATOM 873 C C . LEU A 1 114 ? 2.204 16.488 28.026 1.00 33.59 114 LEU A C 1
ATOM 875 O O . LEU A 1 114 ? 1.060 16.461 28.475 1.00 33.59 114 LEU A O 1
ATOM 879 N N . THR A 1 115 ? 2.682 17.571 27.421 1.00 33.72 115 T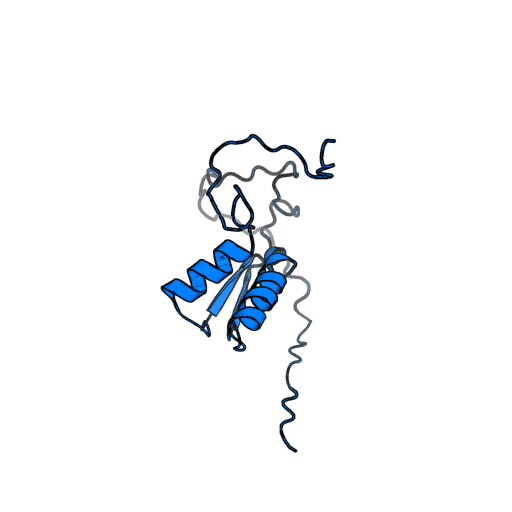HR A N 1
ATOM 880 C CA . THR A 1 115 ? 1.787 18.616 26.926 1.00 33.72 115 THR A CA 1
ATOM 881 C C . THR A 1 115 ? 1.302 18.189 25.550 1.00 33.72 115 THR A C 1
ATOM 883 O O . THR A 1 115 ? 1.914 18.517 24.537 1.00 33.72 115 THR A O 1
ATOM 886 N N . THR A 1 116 ? 0.198 17.448 25.500 1.00 36.88 116 THR A N 1
ATOM 887 C CA . THR A 1 116 ? -0.629 17.372 24.292 1.00 36.88 116 THR A CA 1
ATOM 888 C C . THR A 1 116 ? -1.314 18.726 24.122 1.00 36.88 116 THR A C 1
ATOM 890 O O . THR A 1 116 ? -2.422 18.937 24.618 1.00 36.88 116 THR A O 1
ATOM 893 N N . LYS A 1 117 ? -0.627 19.685 23.498 1.00 34.56 117 LYS A N 1
ATOM 894 C CA . LYS A 1 117 ? -1.282 20.876 22.958 1.00 34.56 117 LYS A CA 1
ATOM 895 C C . LYS A 1 117 ? -1.690 20.589 21.515 1.00 34.56 117 LYS A C 1
ATOM 897 O O . LYS A 1 117 ? -0.887 20.094 20.738 1.00 34.56 117 LYS A O 1
ATOM 902 N N . GLU A 1 118 ? -2.950 20.923 21.246 1.00 33.06 118 GLU A N 1
ATOM 903 C CA . GLU A 1 118 ? -3.637 20.973 19.949 1.00 33.06 118 GLU A CA 1
ATOM 904 C C . GLU A 1 118 ? -4.181 19.647 19.395 1.00 33.06 118 GLU A C 1
ATOM 906 O O . GLU A 1 118 ? -3.856 19.182 18.310 1.00 33.06 118 GLU A O 1
ATOM 911 N N . MET A 1 119 ? -5.161 19.106 20.126 1.00 35.50 119 MET A N 1
ATOM 912 C CA . MET A 1 119 ? -6.335 18.500 19.496 1.00 35.50 119 MET A CA 1
ATOM 913 C C . MET A 1 119 ? -7.236 19.619 18.951 1.00 35.50 119 MET A C 1
ATOM 915 O O . MET A 1 119 ? -7.967 20.227 19.728 1.00 35.50 119 MET A O 1
ATOM 919 N N . ALA A 1 120 ? -7.180 19.892 17.644 1.00 36.03 120 ALA A N 1
ATOM 920 C CA . ALA A 1 120 ? -8.292 20.456 16.867 1.00 36.03 120 ALA A CA 1
ATOM 921 C C . ALA A 1 120 ? -7.950 20.493 15.366 1.00 36.03 120 ALA A C 1
ATOM 923 O O . ALA A 1 120 ? -7.505 21.510 14.847 1.00 36.03 120 ALA A O 1
ATOM 924 N N . ASN A 1 121 ? -8.228 19.407 14.643 1.00 31.11 121 ASN A N 1
ATOM 925 C CA . ASN A 1 121 ? -8.727 19.547 13.273 1.00 31.11 121 ASN A CA 1
ATOM 926 C C . ASN A 1 121 ? -9.639 18.361 12.914 1.00 31.11 121 ASN A C 1
ATOM 928 O O . ASN A 1 121 ? -9.177 17.377 12.336 1.00 31.11 121 ASN A O 1
ATOM 932 N N . PRO A 1 122 ? -10.936 18.407 13.267 1.00 41.25 122 PRO A N 1
ATOM 933 C CA . PRO A 1 122 ? -11.896 17.445 12.769 1.00 41.25 122 PRO A CA 1
ATOM 934 C C . PRO A 1 122 ? -12.342 17.914 11.382 1.00 41.25 122 PRO A C 1
ATOM 936 O O . PRO A 1 122 ? -13.382 18.548 11.232 1.00 41.25 122 PRO A O 1
ATOM 939 N N . THR A 1 123 ? -11.554 17.602 10.356 1.00 33.31 123 THR A N 1
ATOM 940 C CA . THR A 1 123 ? -12.049 17.655 8.977 1.00 33.31 123 THR A CA 1
ATOM 941 C C . THR A 1 123 ? -11.949 16.267 8.364 1.00 33.31 123 THR A C 1
ATOM 943 O O . THR A 1 123 ? -11.160 16.008 7.465 1.00 33.31 123 THR A O 1
ATOM 946 N N . ILE A 1 124 ? -12.797 15.360 8.855 1.00 44.94 124 ILE A N 1
ATOM 947 C CA . ILE A 1 124 ? -13.264 14.241 8.039 1.00 44.94 124 ILE A CA 1
ATOM 948 C C . ILE A 1 124 ? -14.135 14.872 6.949 1.00 44.94 124 ILE A C 1
ATOM 950 O O . ILE A 1 124 ? -15.278 15.257 7.196 1.00 44.94 124 ILE A O 1
ATOM 954 N N . ARG A 1 125 ? -13.584 15.037 5.747 1.00 33.28 125 ARG A N 1
ATOM 955 C CA . ARG A 1 125 ? -14.366 15.336 4.545 1.00 33.28 125 ARG A CA 1
ATOM 956 C C . ARG A 1 125 ? -14.046 14.321 3.463 1.00 33.28 125 ARG A C 1
ATOM 958 O O . ARG A 1 125 ? -13.283 14.616 2.563 1.00 33.28 125 ARG A O 1
ATOM 965 N N . HIS A 1 126 ? -14.741 13.193 3.506 1.00 42.59 126 HIS A N 1
ATOM 966 C CA . HIS A 1 126 ? -15.282 12.572 2.299 1.00 42.59 126 HIS A CA 1
ATOM 967 C C . HIS A 1 126 ? -16.688 12.095 2.671 1.00 42.59 126 HIS A C 1
ATOM 969 O O . HIS A 1 126 ? -16.833 11.275 3.576 1.00 42.59 126 HIS A O 1
ATOM 975 N N . PRO A 1 127 ? -17.732 12.712 2.091 1.00 41.22 127 PRO A N 1
ATOM 976 C CA . PRO A 1 127 ? -18.311 12.084 0.907 1.00 41.22 127 PRO A CA 1
ATOM 977 C C . PRO A 1 127 ? -18.896 13.083 -0.106 1.00 41.22 127 PRO A C 1
ATOM 979 O O . PRO A 1 127 ? -19.582 14.032 0.265 1.00 41.22 127 PRO A O 1
ATOM 982 N N . LYS A 1 128 ? -18.750 12.784 -1.399 1.00 30.77 128 LYS A N 1
ATOM 983 C CA . LYS A 1 128 ? -19.879 12.844 -2.337 1.00 30.77 128 LYS A CA 1
ATOM 984 C C . LYS A 1 128 ? -19.746 11.697 -3.328 1.00 30.77 128 LYS A C 1
ATOM 986 O O . LYS A 1 128 ? -19.066 11.793 -4.339 1.00 30.77 128 LYS A O 1
ATOM 991 N N . VAL A 1 129 ? -20.442 10.615 -2.998 1.00 40.75 129 VAL A N 1
ATOM 992 C CA . VAL A 1 129 ? -21.050 9.751 -4.004 1.00 40.75 129 VAL A CA 1
ATOM 993 C C . VAL A 1 129 ? -21.959 10.645 -4.849 1.00 40.75 129 VAL A C 1
ATOM 995 O O . VAL A 1 129 ? -22.808 11.359 -4.314 1.00 40.75 129 VAL A O 1
ATOM 998 N N . THR A 1 130 ? -21.782 10.639 -6.161 1.00 32.16 130 THR A N 1
ATOM 999 C CA . THR A 1 130 ? -22.850 11.012 -7.090 1.00 32.16 130 THR A CA 1
ATOM 1000 C C . THR A 1 130 ? -22.822 9.973 -8.198 1.00 32.16 130 THR A C 1
ATOM 1002 O O . THR A 1 130 ? -21.921 9.953 -9.028 1.00 32.16 130 THR A O 1
ATOM 1005 N N . LEU A 1 131 ? -23.763 9.038 -8.102 1.00 35.53 131 LEU A N 1
ATOM 1006 C CA . LEU A 1 131 ? -24.139 8.092 -9.145 1.00 35.53 131 LEU A CA 1
ATOM 1007 C C . LEU A 1 131 ? -25.439 8.605 -9.786 1.00 35.53 131 LEU A C 1
ATOM 1009 O O . LEU A 1 131 ? -26.227 9.256 -9.099 1.00 35.53 131 LEU A O 1
ATOM 1013 N N . ALA A 1 132 ? -25.655 8.209 -11.044 1.00 30.25 132 ALA A N 1
ATOM 1014 C CA . ALA A 1 132 ? -26.750 8.540 -11.972 1.00 30.25 132 ALA A CA 1
ATOM 1015 C C . ALA A 1 132 ? -26.556 9.880 -12.717 1.00 30.25 132 ALA A C 1
ATOM 1017 O O . ALA A 1 132 ? -26.357 10.915 -12.093 1.00 30.25 132 ALA A O 1
ATOM 1018 N N . SER A 1 133 ? -26.597 9.948 -14.051 1.00 38.66 133 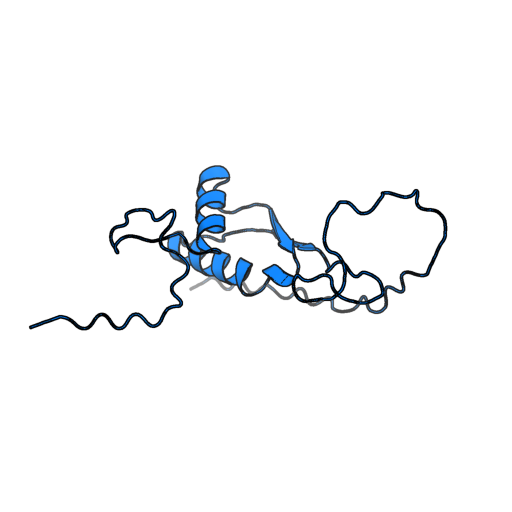SER A N 1
ATOM 1019 C CA . SER A 1 133 ? -27.206 9.068 -15.071 1.00 38.66 133 SER A CA 1
ATOM 1020 C C . SER A 1 133 ? -26.363 9.066 -16.343 1.00 38.66 133 SER A C 1
ATOM 1022 O O . SER A 1 133 ? -25.672 10.087 -16.558 1.00 38.66 133 SER A O 1
#

=== Feature glossary ===
The features interleaved in this record are:

— What the protein is —

Sequence gives the chain of amino acids in standard one-letter code (A=alanine, C=cysteine, …, Y=tyrosine), read N→C. It is the only feature that is directly encoded by the gene; all structural features are derived from the folded form of this sequence.

Database cross-references. InterPro integrates a dozen domain/family signature databases into unified entries with residue-range hits. GO terms attach function/process/location labels with evidence codes. CATH codes position the fold in a four-level structural taxonomy. Organism is the NCBI-taxonomy species name.

— Where its atoms are —

Atomic coordinates in PDBx/mmCIF format — the same representation the Protein Data Bank distributes. Each line of the _atom_site loop places one backbone atom in Cartesian space (units: ångströms, origin: arbitrary).

The six renders are orthographic views along the three Cartesian axes in both directions. Representation (cartoon, sticks, or surface) and color scheme (sequence-rainbow or by-chain) vary across proteins so the training set covers all the common visualization conventions.

— Local backbone conformation —

Eight-state secondary structure (DSSP): H is the canonical α-helix, G the tighter 3₁₀-helix, I the wider π-helix; E/B are β-structure, 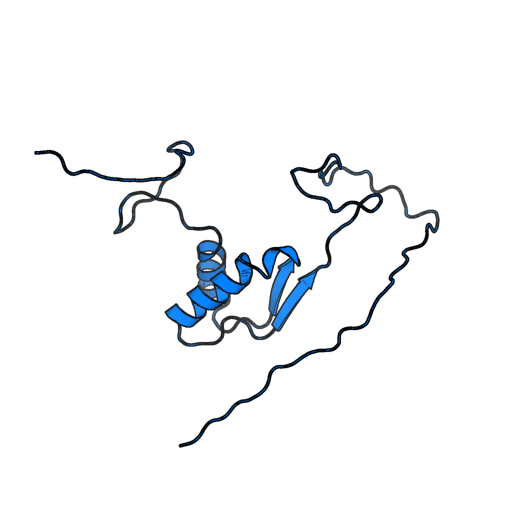T and S are turns and bends, and '-' is everything else. DSSP derives these from the pattern of main-chain N–H···O=C hydrogen bonds, not from the sequence.

P-SEA three-state annotation labels each residue as helix, strand, or coil based purely on the geometry of the Cα trace. It serves as a fallback when the full backbone (and thus DSSP) is unavailable.

The φ/ψ torsion pair specifies the backbone conformation at each residue. φ rotates about the N–Cα bond, ψ about the Cα–C bond. Steric clashes forbid most of the (φ, ψ) plane — the allowed regions (α-helix basin, β-sheet basin, left-handed helix) are the Ramachandran-allowed regions.

— Global shape and packing —

The geometric summary reports three shape descriptors. Rg (radius of gyration) measures how spread out the Cα atoms are about their centre of mass; compact globular proteins have small Rg, elongated or unfolded ones large. Cα contacts (<8 Å, |i−j|>4) count long-range residue pairs in spatial proximity — high for tightly packed folds, near zero for rods or random coil. The bounding-box extents give the protein's footprint along x, y, z in Å.

Solvent-accessible surface area (SASA) is the area in Å² traced out by the centre of a 1.4 Å probe sphere (a water molecule) rolled over the protein's van der Waals surface (Shrake–Rupley / Lee–Richards construction). Buried residues have near-zero SASA; fully exposed residues can exceed 200 Å². The total SASA scales roughly with the number of surface residues.

The contact map is a binary N×N matrix image: pixel (i, j) is dark where Cα_i and Cα_j are within 8 Å and |i−j|>4. Because the |i−j|>4 filter removes local helical contacts, off-diagonal stripes parallel to the main diagonal indicate parallel β-sheets; stripes perpendicular to it indicate antiparallel β-sheets. The Ramachandran plot scatters every residue's (φ, ψ) pair against the sterically allowed regions. The PAE heatmap renders the predicted-aligned-error matrix.

— Structural neighborhood —

3Di is Foldseek's structural alphabet. Each residue is assigned one of twenty discrete states based on how its Cα sits relative to its spatial (not sequential) neighbors. Aligning 3Di strings finds structural homologs roughly as well as full 3D superposition, but orders of magnitude faster.

Nearest PDB neighbors are the top structural matches found by Foldseek when searching this structure against the entire Protein Data Bank. Each hit reports a TM-score (0 to 1; >0.5 almost always implies the same fold) and an E-value. These are *structural* homologs — they may share no detectable sequence similarity.

— Confidence and disorder —

For AlphaFold models, the B-factor field carries pLDDT — the model's own estimate of local accuracy on a 0–100 scale. Regions with pLDDT<50 should be treated as essentially unmodeled; they often correspond to intrinsically disordered segments.

Crystallographic B-factors measure how much each atom's electron density is smeared out, in Å². They rise in mobile loops and surface residues and fall in the buried interior. In AlphaFold models this column is repurposed to hold pLDDT instead.

Predicted aligned error is AlphaFold's pairwise confidence. Unlike pLDDT (per-residue), PAE is per-residue-pair and captures whether two parts of the structure are correctly placed relative to each other. Units are ångströms of expected positional error.